Protein AF-A0A967SSD9-F1 (afdb_monomer)

pLDDT: mean 92.9, std 5.16, range [69.81, 98.25]

Solvent-accessible surface area (backbone atoms only — not comparable to full-atom values): 5854 Å² total; per-residue (Å²): 124,51,66,66,57,25,65,74,70,74,50,46,55,22,73,44,44,82,82,82,76,72,101,40,62,68,62,44,32,55,54,48,53,52,52,47,50,60,33,43,79,70,72,29,82,44,81,46,64,39,32,37,92,36,84,90,53,31,62,52,74,38,77,72,67,88,89,53,83,90,53,90,82,55,54,86,59,63,73,61,53,48,58,35,48,41,74,59,73,52,72,89,83,131

Nearest PDB structures (foldseek):
  8dba-assembly1_B  TM=3.166E-01  e=3.628E+00  Cereibacter sphaeroides
  8fwj-assembly1_A  TM=3.047E-01  e=3.884E+00  Cereibacter sphaeroides
  5yz8-assembly1_B  TM=3.148E-01  e=6.699E+00  Synechococcus elongatus PCC 7942 = FACHB-805

Radius of gyration: 13.8 Å; Cα contacts (8 Å, |Δi|>4): 115; chains: 1; bounding box: 36×20×39 Å

Secondary structure (DSSP, 8-state):
--HHHHHHHT--EEE-------S-HHHHHHHHHHHHHHHHTTT--EEE--EES-TTSEES---S-TTSPPPTT-----THHHHHHHHTT-----

Sequence (94 aa):
ENRWHNRHHADRVGFFGFFDCADDPEAAAALLERAEAWLSERGLTSARGPVSPSLNHEAGLLVDGFDEPPVIMTPWNPPYYGRLVESAGYHKAR

Structure (mmCIF, N/CA/C/O backbone):
data_AF-A0A967SSD9-F1
#
_entry.id   AF-A0A967SSD9-F1
#
loop_
_atom_site.group_PDB
_atom_site.id
_atom_site.type_symbol
_atom_site.label_atom_id
_atom_site.label_alt_id
_atom_site.label_comp_id
_atom_site.label_asym_id
_atom_site.label_entity_id
_atom_site.label_seq_id
_atom_site.pdbx_PDB_ins_code
_atom_site.Cartn_x
_atom_site.Cartn_y
_atom_site.Cartn_z
_atom_site.occupancy
_atom_site.B_iso_or_equiv
_atom_site.auth_seq_id
_atom_site.auth_comp_id
_atom_site.auth_asym_id
_atom_site.auth_atom_id
_atom_site.pdbx_PDB_model_num
ATOM 1 N N . GLU A 1 1 ? -9.703 9.426 6.535 1.00 69.81 1 GLU A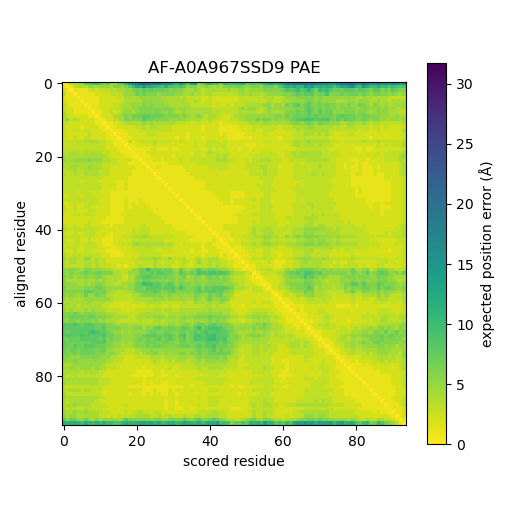 N 1
ATOM 2 C CA . GLU A 1 1 ? -11.047 8.828 6.709 1.00 69.81 1 GLU A CA 1
ATOM 3 C C . GLU A 1 1 ? -11.937 9.250 5.546 1.00 69.81 1 GLU A C 1
ATOM 5 O O . GLU A 1 1 ? -12.109 10.448 5.343 1.00 69.81 1 GLU A O 1
ATOM 10 N N . ASN A 1 2 ? -12.490 8.301 4.785 1.00 81.31 2 ASN A N 1
ATOM 11 C CA . ASN A 1 2 ? -13.458 8.601 3.727 1.00 81.31 2 ASN A CA 1
ATOM 12 C C . ASN A 1 2 ? -14.890 8.438 4.268 1.00 81.31 2 ASN A C 1
ATOM 14 O O . ASN A 1 2 ? -15.496 7.373 4.183 1.00 81.31 2 ASN A O 1
ATOM 18 N N . ARG A 1 3 ? -15.431 9.512 4.856 1.00 87.06 3 ARG A N 1
ATOM 19 C CA . ARG A 1 3 ? -16.750 9.492 5.518 1.00 87.06 3 ARG A CA 1
ATOM 20 C C . ARG A 1 3 ? -17.903 9.167 4.567 1.00 87.06 3 ARG A C 1
ATOM 22 O O . ARG A 1 3 ? -18.892 8.582 4.995 1.00 87.06 3 ARG A O 1
ATOM 29 N N . TRP A 1 4 ? -17.803 9.571 3.300 1.00 86.56 4 TRP A N 1
ATOM 30 C CA . TRP A 1 4 ? -18.840 9.299 2.303 1.00 86.56 4 TRP A CA 1
ATOM 31 C C . TRP A 1 4 ? -18.888 7.820 1.927 1.00 86.56 4 TRP A C 1
ATOM 33 O O . TRP A 1 4 ? -19.976 7.251 1.947 1.00 86.56 4 TRP A O 1
ATOM 43 N N . HIS A 1 5 ? -17.726 7.204 1.682 1.00 88.56 5 HIS A N 1
ATOM 44 C CA . HIS A 1 5 ? -17.603 5.758 1.459 1.00 88.56 5 HIS A CA 1
ATOM 45 C C . HIS A 1 5 ? -18.213 4.976 2.625 1.00 88.56 5 HIS A C 1
ATOM 47 O O . HIS A 1 5 ? -19.156 4.216 2.422 1.00 88.56 5 HIS A O 1
ATOM 53 N N . ASN A 1 6 ? -17.765 5.267 3.850 1.00 91.31 6 ASN A N 1
ATOM 54 C CA . ASN A 1 6 ? -18.213 4.561 5.054 1.00 91.31 6 ASN A CA 1
ATOM 55 C C . ASN A 1 6 ? -19.728 4.673 5.281 1.00 91.31 6 ASN A C 1
ATOM 57 O O . ASN A 1 6 ? -20.378 3.709 5.677 1.00 91.31 6 ASN A O 1
ATOM 61 N N . ARG A 1 7 ? -20.329 5.838 4.992 1.00 91.31 7 ARG A N 1
ATOM 62 C CA . ARG A 1 7 ? -21.790 6.011 5.067 1.00 91.31 7 ARG A CA 1
ATOM 63 C C . ARG A 1 7 ? -22.537 5.232 3.990 1.00 91.31 7 ARG A C 1
ATOM 65 O O . ARG A 1 7 ? -23.613 4.721 4.273 1.00 91.31 7 ARG A O 1
ATOM 72 N N . HIS A 1 8 ? -22.005 5.186 2.772 1.00 92.38 8 HIS A N 1
ATOM 73 C CA . HIS A 1 8 ? -22.658 4.520 1.648 1.00 92.38 8 HIS A CA 1
ATOM 74 C C . HIS A 1 8 ? -22.575 2.990 1.754 1.00 92.38 8 HIS A C 1
ATOM 76 O O . HIS A 1 8 ? -23.562 2.309 1.500 1.00 92.38 8 HIS A O 1
ATOM 82 N N . HIS A 1 9 ? -21.422 2.461 2.171 1.00 89.50 9 HIS A N 1
ATOM 83 C CA . HIS A 1 9 ? -21.163 1.021 2.271 1.00 89.50 9 HIS A CA 1
ATOM 84 C C . HIS A 1 9 ? -21.413 0.435 3.667 1.00 89.50 9 HIS A C 1
ATOM 86 O O . HIS A 1 9 ? -21.295 -0.776 3.841 1.00 89.50 9 HIS A O 1
ATOM 92 N N . ALA A 1 10 ? -21.768 1.272 4.650 1.00 91.50 10 ALA A N 1
ATOM 93 C CA . ALA A 1 10 ? -21.935 0.885 6.052 1.00 91.50 10 ALA A CA 1
ATOM 94 C C . ALA A 1 10 ? -20.711 0.134 6.623 1.00 91.50 10 ALA A C 1
ATOM 96 O O . ALA A 1 10 ? -20.850 -0.784 7.432 1.00 91.50 10 ALA A O 1
ATOM 97 N N . ASP A 1 11 ? -19.508 0.540 6.208 1.00 92.06 11 ASP A N 1
ATOM 98 C CA . ASP A 1 11 ? -18.229 -0.016 6.645 1.00 92.06 11 ASP A CA 1
ATOM 99 C C . ASP A 1 11 ? -17.379 1.035 7.390 1.00 92.06 11 ASP A C 1
ATOM 101 O O . ASP A 1 11 ? -17.781 2.183 7.606 1.00 92.06 11 ASP A O 1
ATOM 105 N N . ARG A 1 12 ? -16.207 0.619 7.882 1.00 93.62 12 ARG A N 1
ATOM 106 C CA . ARG A 1 12 ? -15.253 1.489 8.592 1.00 93.62 12 ARG A CA 1
ATOM 107 C C . ARG A 1 12 ? -13.870 1.369 7.962 1.00 93.62 12 ARG A C 1
ATOM 109 O O . ARG A 1 12 ? -12.888 1.075 8.643 1.00 93.62 12 ARG A O 1
ATOM 116 N N . VAL A 1 13 ? -13.807 1.575 6.648 1.00 94.19 13 VAL A N 1
ATOM 117 C CA . VAL A 1 13 ? -12.585 1.402 5.857 1.00 94.19 13 VAL A CA 1
ATOM 118 C C . VAL A 1 13 ? -11.783 2.703 5.804 1.00 94.19 13 VAL A C 1
ATOM 120 O O . VAL A 1 13 ? -12.289 3.803 5.569 1.00 94.19 13 VAL A O 1
ATOM 123 N N . GLY A 1 14 ? -10.487 2.573 6.050 1.00 94.69 14 GLY A N 1
ATOM 124 C CA . GLY A 1 14 ? -9.480 3.579 5.788 1.00 94.69 14 GLY A CA 1
ATOM 125 C C . GLY A 1 14 ? -8.804 3.359 4.449 1.00 94.69 14 GLY A C 1
ATOM 126 O O . GLY A 1 14 ? -8.650 2.222 4.017 1.00 94.69 14 GLY A O 1
ATOM 127 N N . PHE A 1 15 ? -8.371 4.445 3.815 1.00 94.25 15 PHE A N 1
ATOM 128 C CA . PHE A 1 15 ? -7.583 4.371 2.594 1.00 94.25 15 PHE A CA 1
ATOM 129 C C . PHE A 1 15 ? -6.164 4.868 2.847 1.00 94.25 15 PHE A C 1
ATOM 131 O O . PHE A 1 15 ? -5.997 5.889 3.519 1.00 94.25 15 PHE A O 1
ATOM 138 N N . PHE A 1 16 ? -5.181 4.162 2.294 1.00 94.94 16 PHE A N 1
ATOM 139 C CA . PHE A 1 16 ? -3.811 4.649 2.135 1.00 94.94 16 PHE A CA 1
ATOM 140 C C . PHE A 1 16 ? -3.527 4.871 0.646 1.00 94.94 16 PHE A C 1
ATOM 142 O O . PHE A 1 16 ? -4.225 4.333 -0.212 1.00 94.94 16 PHE A O 1
ATOM 149 N N . GLY A 1 17 ? -2.525 5.680 0.330 1.00 94.00 17 GLY A N 1
ATOM 150 C CA . GLY A 1 17 ? -2.147 6.051 -1.032 1.00 94.00 17 GLY A CA 1
ATOM 151 C C . GLY A 1 17 ? -0.766 6.690 -1.035 1.00 94.00 17 GLY A C 1
ATOM 152 O O . GLY A 1 17 ? -0.169 6.837 0.030 1.00 94.00 17 GLY A O 1
ATOM 153 N N . PHE A 1 18 ? -0.274 7.059 -2.218 1.00 93.81 18 PHE A N 1
ATOM 154 C CA . PHE A 1 18 ? 1.069 7.623 -2.418 1.00 93.81 18 PHE A CA 1
ATOM 155 C C . PHE A 1 18 ? 2.178 6.806 -1.732 1.00 93.81 18 PHE A C 1
ATOM 157 O O . PHE A 1 18 ? 3.100 7.361 -1.143 1.00 93.81 18 PHE A O 1
ATOM 164 N N . PHE A 1 19 ? 2.047 5.478 -1.763 1.00 95.50 19 PHE A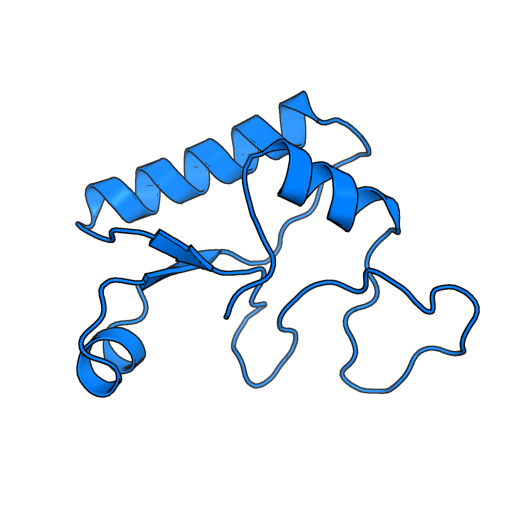 N 1
ATOM 165 C CA . PHE A 1 19 ? 3.049 4.574 -1.214 1.00 95.50 19 PHE A CA 1
ATOM 166 C C . PHE A 1 19 ? 4.278 4.568 -2.125 1.00 95.50 19 PHE A C 1
ATOM 168 O O . PHE A 1 19 ? 4.140 4.268 -3.309 1.00 95.50 19 PHE A O 1
ATOM 175 N N . ASP A 1 20 ? 5.443 4.900 -1.569 1.00 94.81 20 ASP A N 1
ATOM 176 C CA . ASP A 1 20 ? 6.731 4.825 -2.255 1.00 94.81 20 ASP A CA 1
ATOM 177 C C . ASP A 1 20 ? 7.862 4.548 -1.258 1.00 94.81 20 ASP A C 1
ATOM 179 O O . ASP A 1 20 ? 7.980 5.213 -0.224 1.00 94.81 20 ASP A O 1
ATOM 183 N N . CYS A 1 21 ? 8.678 3.545 -1.566 1.00 96.00 21 CYS A N 1
ATOM 184 C CA . CYS A 1 21 ? 9.917 3.230 -0.873 1.00 96.00 21 CYS A CA 1
ATOM 185 C C . CYS A 1 21 ? 10.836 2.414 -1.792 1.00 96.00 21 CYS A C 1
ATOM 187 O O . CYS A 1 21 ? 10.408 1.876 -2.815 1.00 96.00 21 CYS A O 1
ATOM 189 N N . ALA A 1 22 ? 12.107 2.293 -1.403 1.00 97.25 22 ALA A N 1
ATOM 190 C CA . ALA A 1 22 ? 13.018 1.333 -2.019 1.00 97.25 22 ALA A CA 1
ATOM 191 C C . ALA A 1 22 ? 12.518 -0.115 -1.825 1.00 97.25 22 ALA A C 1
ATOM 193 O O . ALA A 1 22 ? 11.578 -0.353 -1.065 1.00 97.25 22 ALA A O 1
ATOM 194 N N . ASP A 1 23 ? 13.163 -1.084 -2.485 1.00 97.75 23 ASP A N 1
ATOM 195 C CA . ASP A 1 23 ? 12.910 -2.520 -2.279 1.00 97.75 23 ASP A CA 1
ATOM 196 C C . ASP A 1 23 ? 13.420 -2.984 -0.899 1.00 97.75 23 ASP A C 1
A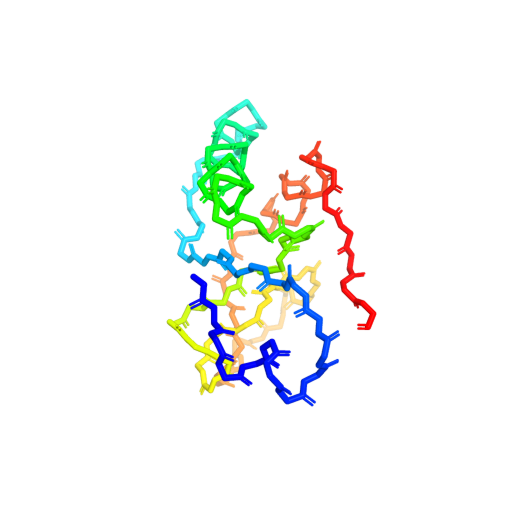TOM 198 O O . ASP A 1 23 ? 14.417 -3.692 -0.777 1.00 97.75 23 ASP A O 1
ATOM 202 N N . ASP A 1 24 ? 12.752 -2.494 0.144 1.00 98.19 24 ASP A N 1
ATOM 203 C CA . ASP A 1 24 ? 13.080 -2.636 1.555 1.00 98.19 24 ASP A CA 1
ATOM 204 C C . ASP A 1 24 ? 11.795 -2.990 2.332 1.00 98.19 24 ASP A C 1
ATOM 206 O O . ASP A 1 24 ? 10.935 -2.127 2.556 1.00 98.19 24 ASP A O 1
ATOM 210 N N . PRO A 1 25 ? 11.636 -4.265 2.735 1.00 97.69 25 PRO A N 1
ATOM 211 C CA . PRO A 1 25 ? 10.482 -4.722 3.506 1.00 97.69 25 PRO A CA 1
ATOM 212 C C . PRO A 1 25 ? 10.315 -4.023 4.858 1.00 97.69 25 PRO A C 1
ATOM 214 O O . PRO A 1 25 ? 9.182 -3.827 5.294 1.00 97.69 25 PRO A O 1
ATOM 217 N N . GLU A 1 26 ? 11.406 -3.627 5.518 1.00 98.00 26 GLU A N 1
ATOM 218 C CA . GLU A 1 26 ? 11.343 -2.963 6.824 1.00 98.00 26 GLU A CA 1
ATOM 219 C C . GLU A 1 26 ? 10.809 -1.537 6.669 1.00 98.00 26 GLU A C 1
ATOM 221 O O . GLU A 1 26 ? 9.926 -1.112 7.419 1.00 98.00 26 GLU A O 1
ATOM 226 N N . ALA A 1 27 ? 11.277 -0.817 5.644 1.00 98.00 27 ALA A N 1
ATOM 227 C CA . ALA A 1 27 ? 10.764 0.510 5.316 1.00 98.00 27 ALA A CA 1
ATOM 228 C C . ALA A 1 27 ? 9.283 0.464 4.907 1.00 98.00 27 ALA A C 1
ATOM 230 O O . ALA A 1 27 ? 8.482 1.275 5.380 1.00 98.00 27 ALA A O 1
ATOM 231 N N . ALA A 1 28 ? 8.904 -0.502 4.064 1.00 98.06 28 ALA A N 1
ATOM 232 C CA . ALA A 1 28 ? 7.520 -0.697 3.642 1.00 98.06 28 ALA A CA 1
ATOM 233 C C . ALA A 1 28 ? 6.590 -0.980 4.830 1.00 98.06 28 ALA A C 1
ATOM 235 O O . ALA A 1 28 ? 5.550 -0.329 4.964 1.00 98.06 28 ALA A O 1
ATOM 236 N N . ALA A 1 29 ? 6.989 -1.903 5.713 1.00 98.12 29 ALA A N 1
ATOM 237 C CA . ALA A 1 29 ? 6.244 -2.235 6.921 1.00 98.12 29 ALA A CA 1
ATOM 238 C C . ALA A 1 29 ? 6.081 -1.008 7.827 1.00 98.12 29 ALA A C 1
ATOM 240 O O . ALA A 1 29 ? 4.959 -0.671 8.193 1.00 98.12 29 ALA A O 1
ATOM 241 N N . ALA A 1 30 ? 7.159 -0.264 8.098 1.00 98.25 30 ALA A N 1
ATOM 242 C CA . ALA A 1 30 ? 7.102 0.922 8.952 1.00 98.25 30 ALA A CA 1
ATOM 243 C C . ALA A 1 30 ? 6.154 2.012 8.409 1.00 98.25 30 ALA A C 1
ATOM 245 O O . ALA A 1 30 ? 5.428 2.655 9.176 1.00 98.25 30 ALA A O 1
ATOM 246 N N . LEU A 1 31 ? 6.130 2.226 7.087 1.00 98.00 31 LEU A N 1
ATOM 247 C CA . LEU A 1 31 ? 5.215 3.178 6.449 1.00 98.00 31 LEU A CA 1
ATOM 248 C C . LEU A 1 31 ? 3.749 2.740 6.582 1.00 98.00 31 LEU A C 1
ATOM 250 O O . LEU A 1 31 ? 2.890 3.556 6.934 1.00 98.00 31 LEU A O 1
ATOM 254 N N . LEU A 1 32 ? 3.465 1.463 6.317 1.00 97.94 32 LEU A N 1
ATOM 255 C CA . LEU A 1 32 ? 2.112 0.905 6.366 1.00 97.94 32 LEU A CA 1
ATOM 256 C C . LEU A 1 32 ? 1.587 0.816 7.804 1.00 97.94 32 LEU A C 1
ATOM 258 O O . LEU A 1 32 ? 0.484 1.293 8.065 1.00 97.94 32 LEU A O 1
ATOM 262 N N . GLU A 1 33 ? 2.398 0.356 8.757 1.00 97.88 33 GLU A N 1
ATOM 263 C CA . GLU A 1 33 ? 2.070 0.357 10.188 1.00 97.88 33 GLU A CA 1
ATOM 264 C C . GLU A 1 33 ? 1.726 1.766 10.679 1.00 97.88 33 GLU A C 1
ATOM 266 O O . GLU A 1 33 ? 0.767 1.970 11.431 1.00 97.88 33 GLU A O 1
ATOM 271 N N . ARG A 1 34 ? 2.473 2.784 10.228 1.00 97.75 34 ARG A N 1
ATOM 272 C CA . ARG A 1 34 ? 2.184 4.165 10.617 1.00 97.75 34 ARG A CA 1
ATOM 273 C C . ARG A 1 34 ? 0.856 4.654 10.042 1.00 97.75 34 ARG A C 1
ATOM 275 O O . ARG A 1 34 ? 0.119 5.360 10.740 1.00 97.75 34 ARG A O 1
ATOM 282 N N . ALA A 1 35 ? 0.543 4.284 8.801 1.00 96.69 35 ALA A N 1
ATOM 283 C CA . ALA A 1 35 ? -0.742 4.585 8.180 1.00 96.69 35 ALA A CA 1
ATOM 284 C C . ALA A 1 35 ? -1.895 3.876 8.912 1.00 96.69 35 ALA A C 1
ATOM 286 O O . ALA A 1 35 ? -2.902 4.507 9.237 1.00 96.69 35 ALA A O 1
ATOM 287 N N . GLU A 1 36 ? -1.736 2.598 9.242 1.00 97.00 36 GLU A N 1
ATOM 288 C CA . GLU A 1 36 ? -2.708 1.799 9.991 1.00 97.00 36 GLU A CA 1
ATOM 289 C C . GLU A 1 36 ? -2.970 2.359 11.383 1.00 97.00 36 GLU A C 1
ATOM 291 O O . GLU A 1 36 ? -4.130 2.531 11.760 1.00 97.00 36 GLU A O 1
ATOM 296 N N . ALA A 1 37 ? -1.919 2.722 12.122 1.00 97.75 37 ALA A N 1
ATOM 297 C CA . ALA A 1 37 ? -2.047 3.360 13.427 1.00 97.75 37 ALA A CA 1
ATOM 298 C C . ALA A 1 37 ? -2.885 4.645 13.334 1.00 97.75 37 ALA A C 1
ATOM 300 O O . ALA A 1 37 ? -3.831 4.834 14.100 1.00 97.75 37 ALA A O 1
ATOM 301 N N . TRP A 1 38 ? -2.619 5.491 12.332 1.00 96.81 38 TRP A N 1
ATOM 302 C CA . TRP A 1 38 ? -3.377 6.725 12.110 1.00 96.81 38 TRP A CA 1
ATOM 303 C C . TRP A 1 38 ? -4.862 6.478 11.790 1.00 96.81 38 TRP A C 1
ATOM 305 O O . TRP A 1 38 ? -5.730 7.264 12.197 1.00 96.81 38 TRP A O 1
ATOM 315 N N . LEU A 1 39 ? -5.165 5.402 11.053 1.00 96.31 39 LEU A N 1
ATOM 316 C CA . LEU A 1 39 ? -6.532 4.973 10.738 1.00 96.31 39 LEU A CA 1
ATOM 317 C C . LEU A 1 39 ? -7.236 4.388 11.974 1.00 96.31 39 LEU A C 1
ATOM 319 O O . LEU A 1 39 ? -8.396 4.723 12.231 1.00 96.31 39 LEU A O 1
ATOM 323 N N . SER A 1 40 ? -6.529 3.574 12.757 1.00 96.31 40 SER A N 1
ATOM 324 C CA . SER A 1 40 ? -7.015 2.947 13.990 1.00 96.31 40 SER A CA 1
ATOM 325 C C . SER A 1 40 ? -7.375 3.983 15.058 1.00 96.31 40 SER A C 1
ATOM 327 O O . SER A 1 40 ? -8.473 3.939 15.613 1.00 96.31 40 SER A O 1
ATOM 329 N N . GLU A 1 41 ? -6.540 5.013 15.251 1.00 97.12 41 GLU A N 1
ATOM 330 C CA . GLU A 1 41 ? -6.816 6.162 16.136 1.00 97.12 41 GLU A CA 1
ATOM 331 C C . GLU A 1 41 ? -8.129 6.895 15.787 1.00 97.12 41 GLU A C 1
ATOM 333 O O . GLU A 1 41 ? -8.718 7.580 16.623 1.00 97.12 41 GLU A O 1
ATOM 338 N N . ARG A 1 42 ? -8.616 6.746 14.550 1.00 95.56 42 ARG A N 1
ATOM 339 C CA . ARG A 1 42 ? -9.875 7.330 14.050 1.00 95.56 42 ARG A CA 1
ATOM 340 C C . ARG A 1 42 ? -11.042 6.342 14.064 1.00 95.56 42 ARG A C 1
ATOM 342 O O . ARG A 1 42 ? -12.122 6.653 13.561 1.00 95.56 42 ARG A O 1
ATOM 349 N N . GLY A 1 43 ? -10.845 5.161 14.641 1.00 95.12 43 GLY A N 1
ATOM 350 C CA . GLY A 1 43 ? -11.852 4.114 14.748 1.00 95.12 43 GLY A CA 1
ATOM 351 C C . GLY A 1 43 ? -12.185 3.455 13.411 1.00 95.12 43 GLY A C 1
ATOM 352 O O . GLY A 1 43 ? -13.338 3.080 13.196 1.00 95.12 43 GLY A O 1
ATOM 353 N N . LEU A 1 44 ? -11.225 3.363 12.492 1.00 96.19 44 LEU A N 1
ATOM 354 C CA . LEU A 1 44 ? -11.348 2.564 11.273 1.00 96.19 44 LEU A CA 1
ATOM 355 C C . LEU A 1 44 ? -10.814 1.156 11.542 1.00 96.19 44 LEU A C 1
ATOM 357 O O . LEU A 1 44 ? -9.890 0.984 12.328 1.00 96.19 44 LEU A O 1
ATOM 361 N N . THR A 1 45 ? -11.424 0.147 10.923 1.00 94.94 45 THR A N 1
ATOM 362 C CA . THR A 1 45 ? -11.192 -1.271 11.254 1.00 94.94 45 THR A CA 1
ATOM 363 C C . THR A 1 45 ? -10.406 -2.025 10.187 1.00 94.94 45 THR A C 1
ATOM 365 O O . THR A 1 45 ? -10.093 -3.195 10.369 1.00 94.94 45 THR A O 1
ATOM 368 N N . SER A 1 46 ? -10.128 -1.388 9.053 1.00 93.94 46 SER A N 1
ATOM 369 C CA . SER A 1 46 ? -9.394 -1.987 7.936 1.00 93.94 46 SER A CA 1
ATOM 370 C C . SER A 1 46 ? -8.772 -0.904 7.064 1.00 93.94 46 SER A C 1
ATOM 372 O O . SER A 1 46 ? -9.387 0.151 6.886 1.00 93.94 46 SER A O 1
ATOM 374 N N . ALA A 1 47 ? -7.619 -1.186 6.464 1.00 95.06 47 ALA A N 1
ATOM 375 C CA . ALA A 1 47 ? -6.972 -0.334 5.472 1.00 95.06 47 ALA A CA 1
ATOM 376 C C . ALA A 1 47 ? -7.138 -0.916 4.056 1.00 95.06 47 ALA A C 1
ATOM 378 O O . ALA A 1 47 ? -7.116 -2.131 3.864 1.00 95.06 47 ALA A O 1
ATOM 379 N N . ARG A 1 48 ? -7.318 -0.051 3.054 1.00 94.75 48 ARG A N 1
ATOM 380 C CA . ARG A 1 48 ? -7.398 -0.411 1.632 1.00 94.75 48 ARG A CA 1
ATOM 381 C C . ARG A 1 48 ? -6.580 0.569 0.803 1.00 94.75 48 ARG A C 1
ATOM 383 O O . ARG A 1 48 ? -6.640 1.772 1.026 1.00 94.75 48 ARG A O 1
ATOM 390 N N . GLY A 1 49 ? -5.853 0.079 -0.185 1.00 93.88 49 GLY A N 1
ATOM 391 C CA . GLY A 1 49 ? -5.045 0.942 -1.029 1.00 93.88 49 GLY A CA 1
ATOM 392 C C . GLY A 1 49 ? -4.044 0.166 -1.873 1.00 93.88 49 GLY A C 1
ATOM 393 O O . GLY A 1 49 ? -4.104 -1.065 -1.895 1.00 93.88 49 GLY A O 1
ATOM 394 N N . PRO A 1 50 ? -3.147 0.887 -2.558 1.00 94.50 50 PRO A N 1
ATOM 395 C CA . PRO A 1 50 ? -3.053 2.350 -2.570 1.00 94.50 50 PRO A CA 1
ATOM 396 C C . PRO A 1 50 ? -4.178 3.008 -3.390 1.00 94.50 50 PRO A C 1
ATOM 398 O O . PRO A 1 50 ? -4.668 2.441 -4.360 1.00 94.50 50 PRO A O 1
ATOM 401 N N . VAL A 1 51 ? -4.617 4.201 -2.988 1.00 93.00 51 VAL A N 1
ATOM 402 C CA . VAL A 1 51 ? -5.562 5.054 -3.729 1.00 93.00 51 VAL A CA 1
ATOM 403 C C . VAL A 1 51 ? -5.005 6.478 -3.773 1.00 93.00 51 VAL A C 1
ATOM 405 O O . VAL A 1 51 ? -4.915 7.135 -2.736 1.00 93.00 51 VAL A O 1
ATOM 408 N N . SER A 1 52 ? -4.649 6.961 -4.965 1.00 89.94 52 SER A N 1
ATOM 409 C CA . SER A 1 52 ? -3.856 8.179 -5.175 1.00 89.94 52 SER A CA 1
ATOM 410 C C . SER A 1 52 ? -4.436 9.063 -6.295 1.00 89.94 52 SER A C 1
ATOM 412 O O . SER A 1 52 ? -4.433 8.662 -7.456 1.00 89.94 52 SER A O 1
ATOM 414 N N . PRO A 1 53 ? -4.911 10.295 -6.011 1.00 83.88 53 PRO A N 1
ATOM 415 C CA . PRO A 1 53 ? -5.459 10.778 -4.738 1.00 83.88 53 PRO A CA 1
ATOM 416 C C . PRO A 1 53 ? -6.874 10.245 -4.441 1.00 83.88 53 PRO A C 1
ATOM 418 O O . PRO A 1 53 ? -7.401 10.460 -3.350 1.00 83.88 53 PRO A O 1
ATOM 421 N N . SER A 1 54 ? -7.540 9.621 -5.416 1.00 85.25 54 SER A N 1
ATOM 422 C CA . SER A 1 54 ? -8.916 9.136 -5.289 1.00 85.25 54 SER A CA 1
ATOM 423 C C . SER A 1 54 ? -9.179 7.953 -6.218 1.00 85.25 54 SER A C 1
ATOM 425 O O . SER A 1 54 ? -8.424 7.721 -7.155 1.00 85.25 54 SER A O 1
ATOM 427 N N . LEU A 1 55 ? -10.296 7.248 -6.002 1.00 84.00 55 LEU A N 1
ATOM 428 C CA . LEU A 1 55 ? -10.731 6.122 -6.846 1.00 84.00 55 LEU A CA 1
ATOM 429 C C . LEU A 1 55 ? -10.966 6.497 -8.322 1.00 84.00 55 LEU A C 1
ATOM 431 O O . LEU A 1 55 ? -11.079 5.608 -9.154 1.00 84.00 55 LEU A O 1
ATOM 435 N N . ASN A 1 56 ? -11.043 7.793 -8.643 1.00 85.19 56 ASN A N 1
ATOM 436 C CA . ASN A 1 56 ? -11.202 8.285 -10.014 1.00 85.19 56 ASN A CA 1
ATOM 437 C C . ASN A 1 56 ? -9.861 8.513 -10.737 1.00 85.19 56 ASN A C 1
ATOM 439 O O . ASN A 1 56 ? -9.872 8.907 -11.899 1.00 85.19 56 ASN A O 1
ATOM 443 N N . HIS A 1 57 ? -8.733 8.345 -10.042 1.00 83.94 57 HIS A N 1
ATOM 444 C CA . HIS A 1 57 ? -7.386 8.486 -10.594 1.00 83.94 57 HIS A CA 1
ATOM 445 C C . HIS A 1 57 ? -6.692 7.122 -10.559 1.00 83.94 57 HIS A C 1
ATOM 447 O O . HIS A 1 57 ? -7.122 6.209 -11.255 1.00 83.94 57 HIS A O 1
ATOM 453 N N . GLU A 1 58 ? -5.658 6.962 -9.734 1.00 85.25 58 GLU A N 1
ATOM 454 C CA . GLU A 1 58 ? -4.919 5.714 -9.603 1.00 85.25 58 GLU A CA 1
ATOM 455 C C . GLU A 1 58 ? -5.384 4.963 -8.356 1.00 85.25 58 GLU A C 1
ATOM 457 O O . GLU A 1 58 ? -5.368 5.486 -7.237 1.00 85.25 58 GLU A O 1
ATOM 462 N N . ALA A 1 59 ? 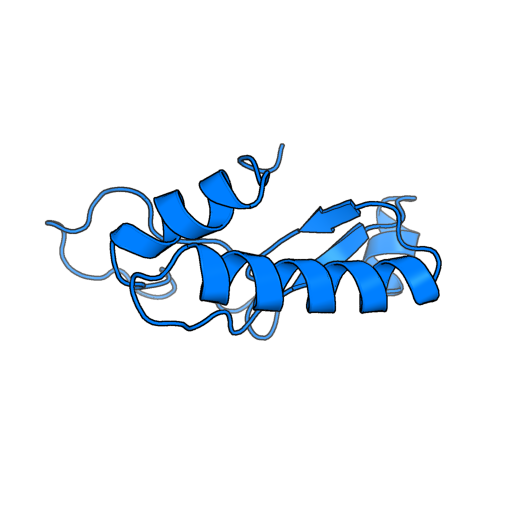-5.810 3.718 -8.548 1.00 90.56 59 ALA A N 1
ATOM 463 C CA . ALA A 1 59 ? -6.182 2.822 -7.467 1.00 90.56 59 ALA A CA 1
ATOM 464 C C . ALA 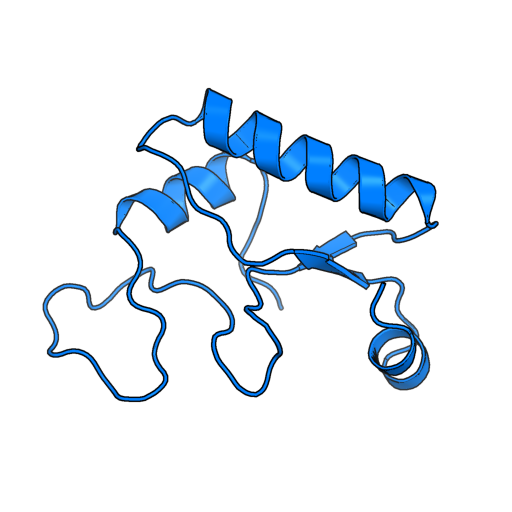A 1 59 ? -5.594 1.431 -7.714 1.00 90.56 59 ALA A C 1
ATOM 466 O O . ALA A 1 59 ? -5.721 0.874 -8.802 1.00 90.56 59 ALA A O 1
ATOM 467 N N . GLY A 1 60 ? -4.996 0.865 -6.671 1.00 92.56 60 GLY A N 1
ATOM 468 C CA . GLY A 1 60 ? -4.306 -0.416 -6.722 1.00 92.56 60 GLY A CA 1
ATOM 469 C C . GLY A 1 60 ? -2.856 -0.305 -7.187 1.00 92.56 60 GLY A C 1
ATOM 470 O O . GLY A 1 60 ? -2.284 0.778 -7.280 1.00 92.56 60 GLY A O 1
ATOM 471 N N . LEU A 1 61 ? -2.268 -1.469 -7.438 1.00 93.88 61 LEU A N 1
ATOM 472 C CA . LEU A 1 61 ? -0.906 -1.640 -7.925 1.00 93.88 61 LEU A CA 1
ATOM 473 C C . LEU A 1 61 ? -0.941 -2.493 -9.187 1.00 93.88 61 LEU A C 1
ATOM 475 O O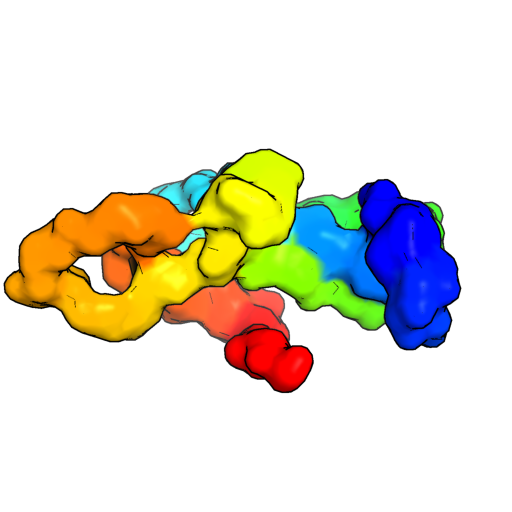 . LEU A 1 61 ? -1.742 -3.428 -9.283 1.00 93.88 61 LEU A O 1
ATOM 479 N N . LEU A 1 62 ? -0.028 -2.212 -10.110 1.00 94.25 62 LEU A N 1
ATOM 480 C CA . LEU A 1 62 ? 0.363 -3.173 -11.125 1.00 94.25 62 LEU A CA 1
ATOM 481 C C . LEU A 1 62 ? 1.112 -4.308 -10.427 1.00 94.25 62 LEU A C 1
ATOM 483 O O . LEU A 1 62 ? 2.092 -4.072 -9.715 1.00 94.25 62 LEU A O 1
ATOM 487 N N . VAL A 1 63 ? 0.606 -5.527 -10.594 1.00 93.00 63 VAL A N 1
ATOM 488 C CA . VAL A 1 63 ? 1.181 -6.760 -10.027 1.00 93.00 63 VAL A CA 1
ATOM 489 C C . VAL A 1 63 ? 1.577 -7.768 -11.107 1.00 93.00 63 VAL A C 1
ATOM 491 O O . VAL A 1 63 ? 2.258 -8.741 -10.803 1.00 93.00 63 VAL A O 1
ATOM 494 N N . ASP A 1 64 ? 1.160 -7.532 -12.351 1.00 92.06 64 ASP A N 1
ATOM 495 C CA . ASP A 1 64 ? 1.426 -8.357 -13.531 1.00 92.06 64 ASP A CA 1
ATOM 496 C C . ASP A 1 64 ? 1.350 -7.480 -14.797 1.00 92.06 64 ASP A C 1
ATOM 498 O O . ASP A 1 64 ? 0.778 -6.392 -14.736 1.00 92.06 64 ASP A O 1
ATOM 502 N N . GLY A 1 65 ? 1.910 -7.932 -15.923 1.00 92.31 65 GLY A N 1
ATOM 503 C CA . GLY A 1 65 ? 1.895 -7.206 -17.203 1.00 92.31 65 GLY A CA 1
ATOM 504 C C . GLY A 1 65 ? 2.955 -6.105 -17.330 1.00 92.31 65 GLY A C 1
ATOM 505 O O . GLY A 1 65 ? 2.766 -5.136 -18.063 1.00 92.31 65 GLY A O 1
ATOM 506 N N . PHE A 1 66 ? 4.078 -6.225 -16.614 1.00 92.81 66 PHE A N 1
ATOM 507 C CA . PHE A 1 66 ? 5.198 -5.267 -16.681 1.00 92.81 66 PHE A CA 1
ATOM 508 C C . PHE A 1 66 ? 5.939 -5.267 -18.028 1.00 92.81 66 PHE A C 1
ATOM 510 O O . PHE A 1 66 ? 6.754 -4.382 -18.287 1.00 92.81 66 PHE A O 1
ATOM 517 N N . ASP A 1 67 ? 5.696 -6.277 -18.858 1.00 94.62 67 ASP A N 1
ATOM 518 C CA . ASP A 1 67 ? 6.210 -6.44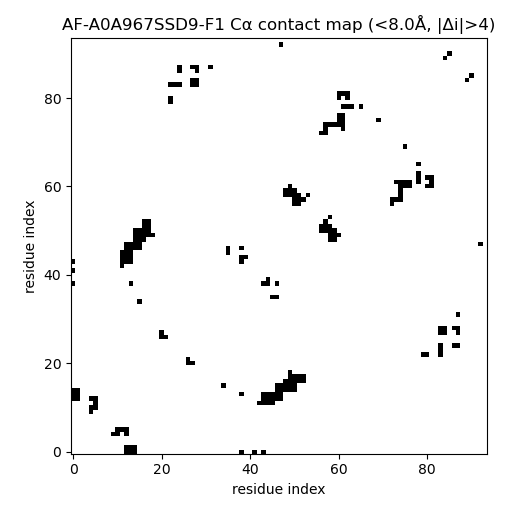6 -20.213 1.00 94.62 67 ASP A CA 1
ATOM 519 C C . ASP A 1 67 ? 5.277 -5.874 -21.293 1.00 94.62 67 ASP A C 1
ATOM 521 O O . ASP A 1 67 ? 5.670 -5.787 -22.460 1.00 94.62 67 ASP A O 1
ATOM 525 N N . GLU A 1 68 ? 4.074 -5.428 -20.920 1.00 93.12 68 GLU A N 1
ATOM 526 C CA . GLU A 1 68 ? 3.153 -4.754 -21.831 1.00 93.12 68 GLU A CA 1
ATOM 527 C C . GLU A 1 68 ? 3.405 -3.235 -21.905 1.00 93.12 68 GLU A C 1
ATOM 529 O O . GLU A 1 68 ? 3.928 -2.623 -20.970 1.00 93.12 68 GLU A O 1
ATOM 534 N N . PRO A 1 69 ? 3.036 -2.570 -23.016 1.00 92.44 69 PRO A N 1
ATOM 535 C CA . PRO A 1 69 ? 3.055 -1.115 -23.082 1.00 92.44 69 PRO A CA 1
ATOM 536 C 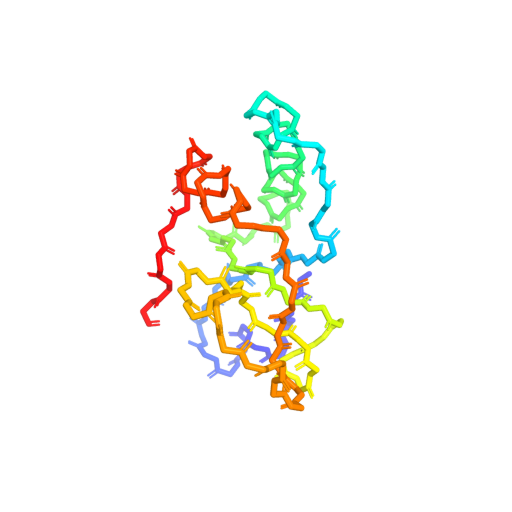C . PRO A 1 69 ? 2.143 -0.486 -22.010 1.00 92.44 69 PRO A C 1
ATOM 538 O O . PRO A 1 69 ? 1.021 -0.960 -21.823 1.00 92.44 69 PRO A O 1
ATOM 541 N N . PRO A 1 70 ? 2.552 0.624 -21.364 1.00 89.62 70 PRO A N 1
ATOM 542 C CA . PRO A 1 70 ? 1.712 1.309 -20.388 1.00 89.62 70 PRO A CA 1
ATOM 543 C C . PRO A 1 70 ? 0.355 1.718 -20.970 1.00 89.62 70 PRO A C 1
ATOM 545 O O . PRO A 1 70 ? 0.274 2.356 -22.024 1.00 89.62 70 PRO A O 1
ATOM 548 N N . VAL A 1 71 ? -0.715 1.390 -20.247 1.00 89.69 71 VAL A N 1
ATOM 549 C CA . VAL A 1 71 ? -2.091 1.742 -20.614 1.00 89.69 71 VAL A CA 1
ATOM 550 C C . VAL A 1 71 ? -2.538 2.968 -19.821 1.00 89.69 71 VAL A C 1
ATOM 552 O O . VAL A 1 71 ? -2.274 3.094 -18.625 1.00 89.69 71 VAL A O 1
ATOM 555 N N . ILE A 1 72 ? -3.240 3.885 -20.491 1.00 87.44 72 ILE A N 1
ATOM 556 C CA . ILE A 1 72 ? -3.787 5.100 -19.875 1.00 87.44 72 ILE A CA 1
ATOM 557 C C . ILE A 1 72 ? -4.618 4.732 -18.635 1.00 87.44 72 ILE A C 1
ATOM 559 O O . ILE A 1 72 ? -5.429 3.811 -18.682 1.00 87.44 72 ILE A O 1
ATOM 563 N N . MET A 1 73 ? -4.420 5.480 -17.544 1.00 83.25 73 MET A N 1
ATOM 564 C CA . MET A 1 73 ? -5.076 5.282 -16.240 1.00 83.25 73 MET A CA 1
ATOM 565 C C . MET A 1 73 ? -4.723 3.972 -15.509 1.00 83.25 73 MET A C 1
ATOM 567 O O . MET A 1 73 ? -5.384 3.627 -14.532 1.00 83.25 73 MET A O 1
ATOM 571 N N . THR A 1 74 ? -3.671 3.265 -15.928 1.00 87.88 74 THR A N 1
ATOM 572 C CA . THR A 1 74 ? -3.122 2.132 -15.168 1.00 87.88 74 THR A CA 1
ATOM 573 C C . THR A 1 74 ? -1.955 2.609 -14.300 1.00 87.88 74 THR A C 1
ATOM 575 O O . THR A 1 74 ? -1.054 3.261 -14.834 1.00 87.88 74 THR A O 1
ATOM 578 N N . PRO A 1 75 ? -1.932 2.301 -12.988 1.00 88.69 75 PRO A N 1
ATOM 579 C CA . PRO A 1 75 ? -0.765 2.562 -12.150 1.00 88.69 75 PRO A CA 1
ATOM 580 C C . PRO A 1 75 ? 0.481 1.881 -12.728 1.00 88.69 75 PRO A C 1
ATOM 582 O O . PRO A 1 75 ? 0.403 0.739 -13.172 1.00 88.69 75 PRO A O 1
ATOM 585 N N . TRP A 1 76 ? 1.632 2.555 -12.706 1.00 92.00 76 TRP A N 1
ATOM 586 C CA . TRP A 1 76 ? 2.899 1.992 -13.190 1.00 92.00 76 TRP A CA 1
ATOM 587 C C . TRP A 1 76 ? 3.976 2.055 -12.103 1.00 92.00 76 TRP A C 1
ATOM 589 O O . TRP A 1 76 ? 4.875 2.896 -12.123 1.00 92.00 76 TRP A O 1
ATOM 599 N N . ASN A 1 77 ? 3.844 1.179 -11.107 1.00 93.88 77 ASN A N 1
ATOM 600 C CA . ASN A 1 77 ? 4.784 1.045 -9.992 1.00 93.88 77 ASN A CA 1
ATOM 601 C C . ASN A 1 77 ? 5.912 0.040 -10.295 1.00 93.88 77 ASN A C 1
ATOM 603 O O . ASN A 1 77 ? 5.751 -0.834 -11.146 1.00 93.88 77 ASN A O 1
ATOM 607 N N . PRO A 1 78 ? 7.038 0.091 -9.560 1.00 94.81 78 PRO A N 1
ATOM 608 C CA . PRO A 1 78 ? 8.047 -0.961 -9.614 1.00 94.81 78 PRO A CA 1
ATOM 609 C C . PRO A 1 78 ? 7.467 -2.353 -9.280 1.00 94.81 78 PRO A C 1
ATOM 611 O O . PRO A 1 78 ? 6.620 -2.447 -8.382 1.00 94.81 78 PRO A O 1
ATOM 614 N N . PRO A 1 79 ? 7.946 -3.447 -9.914 1.00 95.00 79 PRO A N 1
ATOM 615 C CA . PRO A 1 79 ? 7.400 -4.793 -9.699 1.00 95.00 79 PRO A CA 1
ATOM 616 C C . PRO A 1 79 ? 7.464 -5.296 -8.256 1.00 95.00 79 PRO A C 1
ATOM 618 O O . PRO A 1 79 ? 6.624 -6.080 -7.822 1.00 95.00 79 PRO A O 1
ATOM 621 N N . TYR A 1 80 ? 8.447 -4.828 -7.484 1.00 96.06 80 TYR A N 1
ATOM 622 C CA . TYR A 1 80 ? 8.638 -5.264 -6.104 1.00 96.06 80 TYR A CA 1
ATOM 623 C C . TYR A 1 80 ? 7.568 -4.733 -5.136 1.00 96.06 80 TYR A C 1
ATOM 625 O O . TYR A 1 80 ? 7.403 -5.303 -4.060 1.00 96.06 80 TYR A O 1
ATOM 633 N N . TYR A 1 81 ? 6.800 -3.698 -5.504 1.00 96.69 81 TYR A N 1
ATOM 634 C CA . TYR A 1 81 ? 5.779 -3.113 -4.624 1.00 96.69 81 TYR A CA 1
ATOM 635 C C . TYR A 1 81 ? 4.717 -4.122 -4.189 1.00 96.69 81 TYR A C 1
ATOM 637 O O . TYR A 1 81 ? 4.313 -4.103 -3.029 1.00 96.69 81 TYR A O 1
ATOM 645 N N . GLY A 1 82 ? 4.286 -5.008 -5.097 1.00 95.06 82 GLY A N 1
ATOM 646 C CA . GLY A 1 82 ? 3.306 -6.045 -4.769 1.00 95.06 82 GLY A CA 1
ATOM 647 C C . GLY A 1 82 ? 3.787 -6.901 -3.597 1.00 95.06 82 GLY A C 1
ATOM 648 O O . GLY A 1 82 ? 3.111 -6.985 -2.575 1.00 95.06 82 GLY A O 1
ATOM 649 N N . ARG A 1 83 ? 5.023 -7.412 -3.692 1.00 96.31 83 ARG A N 1
ATOM 650 C CA . ARG A 1 83 ? 5.663 -8.199 -2.628 1.00 96.31 83 ARG A CA 1
ATOM 651 C C . ARG A 1 83 ? 5.815 -7.410 -1.327 1.00 96.31 83 ARG A C 1
ATOM 653 O O . ARG A 1 83 ? 5.601 -7.981 -0.263 1.00 96.31 83 ARG A O 1
ATOM 660 N N . LEU A 1 84 ? 6.195 -6.132 -1.388 1.00 97.75 84 LEU A N 1
ATOM 661 C CA . LEU A 1 84 ? 6.359 -5.305 -0.187 1.00 97.75 84 LEU A CA 1
ATOM 662 C C . LEU A 1 84 ? 5.036 -5.143 0.569 1.00 97.75 84 LEU A C 1
ATOM 664 O O . LEU A 1 84 ? 4.978 -5.396 1.771 1.00 97.75 84 LEU A O 1
ATOM 668 N N . VAL A 1 85 ? 3.962 -4.792 -0.140 1.00 96.25 85 VAL A N 1
ATOM 669 C CA . VAL A 1 85 ? 2.634 -4.604 0.459 1.00 96.25 85 VAL A CA 1
ATOM 670 C C . VAL A 1 85 ? 2.088 -5.930 0.995 1.00 96.25 85 VAL A C 1
ATOM 672 O O . VAL A 1 85 ? 1.602 -5.985 2.124 1.00 96.25 85 VAL A O 1
ATOM 675 N N . GLU A 1 86 ? 2.242 -7.024 0.248 1.00 96.25 86 GLU A N 1
ATOM 676 C CA . GLU A 1 86 ? 1.866 -8.366 0.714 1.00 96.25 86 GLU A CA 1
ATOM 677 C C . GLU A 1 86 ? 2.664 -8.808 1.951 1.00 96.25 86 GLU A C 1
ATOM 679 O O . GLU A 1 86 ? 2.092 -9.392 2.872 1.00 96.25 86 GLU A O 1
ATOM 684 N N . SER A 1 87 ? 3.963 -8.490 2.023 1.00 96.31 87 SER A N 1
ATOM 685 C CA . SER A 1 87 ? 4.809 -8.822 3.180 1.00 96.31 87 SER A CA 1
ATOM 686 C C . SER A 1 87 ? 4.403 -8.086 4.459 1.00 96.31 87 SER A C 1
ATOM 688 O O . SER A 1 87 ? 4.622 -8.602 5.553 1.00 96.31 87 SER A O 1
ATOM 690 N N . ALA A 1 88 ? 3.741 -6.934 4.323 1.00 95.94 88 ALA A N 1
ATOM 691 C CA . ALA A 1 88 ? 3.148 -6.185 5.426 1.00 95.94 88 ALA A CA 1
ATOM 692 C C . ALA A 1 88 ? 1.753 -6.709 5.835 1.00 95.94 88 ALA A C 1
ATOM 694 O O . ALA A 1 88 ? 1.067 -6.086 6.639 1.00 95.94 88 ALA A O 1
ATOM 695 N N . GLY A 1 89 ? 1.308 -7.849 5.291 1.00 95.69 89 GLY A N 1
ATOM 696 C CA . GLY A 1 8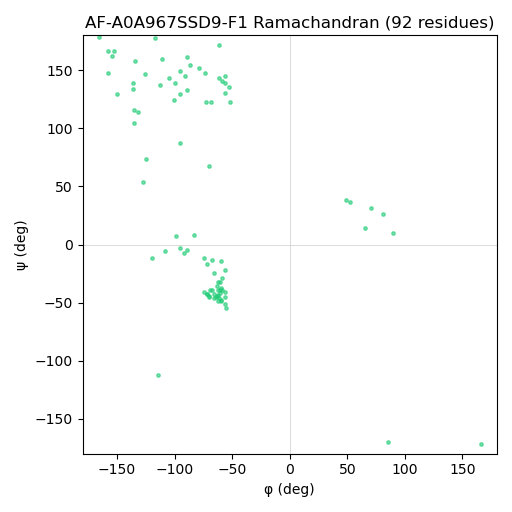9 ? 0.045 -8.495 5.667 1.00 95.69 89 GLY A CA 1
ATOM 697 C C . GLY A 1 89 ? -1.173 -8.041 4.861 1.00 95.69 89 GLY A C 1
ATOM 698 O O . GLY A 1 89 ? -2.303 -8.401 5.198 1.00 95.69 89 GLY A O 1
ATOM 699 N N . TYR A 1 90 ? -0.975 -7.275 3.785 1.00 96.06 90 TYR A N 1
ATOM 700 C CA . TYR A 1 90 ? -2.061 -6.912 2.882 1.00 96.06 90 TYR A CA 1
ATOM 701 C C . TYR A 1 90 ? -2.391 -8.055 1.927 1.00 96.06 90 TYR A C 1
ATOM 703 O O . TYR A 1 90 ? -1.551 -8.860 1.527 1.00 96.06 90 TYR A O 1
ATOM 711 N N . HIS A 1 91 ? -3.648 -8.079 1.504 1.00 95.12 91 HIS A N 1
ATOM 712 C CA . HIS A 1 91 ? -4.151 -9.029 0.526 1.00 95.12 91 HIS A CA 1
ATOM 713 C C . HIS A 1 91 ? -4.999 -8.305 -0.512 1.00 95.12 91 HIS A C 1
ATOM 715 O O . HIS A 1 91 ? -5.548 -7.230 -0.246 1.00 95.12 91 HIS A O 1
ATOM 721 N N . LYS A 1 92 ? -5.154 -8.922 -1.689 1.00 92.62 92 LYS A N 1
ATOM 722 C CA . LYS A 1 92 ? -6.051 -8.419 -2.732 1.00 92.62 92 LYS A CA 1
ATOM 723 C C . LYS A 1 92 ? -7.445 -8.172 -2.145 1.00 92.62 92 LYS A C 1
ATOM 725 O O . LYS A 1 92 ? -8.067 -9.081 -1.591 1.00 92.62 92 LYS A O 1
ATOM 730 N N . ALA A 1 93 ? -7.917 -6.931 -2.264 1.00 88.00 93 ALA A N 1
ATOM 731 C CA . ALA A 1 93 ? -9.242 -6.542 -1.800 1.00 88.00 93 ALA A CA 1
ATOM 732 C C . ALA A 1 93 ? -10.331 -7.339 -2.546 1.00 88.00 93 ALA A C 1
ATOM 734 O O . ALA A 1 93 ? -10.177 -7.642 -3.730 1.00 88.00 93 ALA A O 1
ATOM 735 N N . ARG A 1 94 ? -11.407 -7.688 -1.831 1.00 72.38 94 ARG A N 1
ATOM 736 C CA . ARG A 1 94 ? -12.582 -8.395 -2.365 1.00 72.38 94 ARG A CA 1
ATOM 737 C C . ARG A 1 94 ? -13.649 -7.431 -2.859 1.00 72.38 94 ARG A C 1
ATOM 739 O O . ARG A 1 94 ? -13.745 -6.327 -2.270 1.00 72.38 94 ARG A O 1
#

Foldseek 3Di:
DPPVVCVVVVAQEAEAAPDDDDLDLVVLLVVVVVSVVVSVVVVRDYYAFDAPPHPVAATDAPQDDLVPDDDPRYDDDDNSVVVSCVSSVDDDDD

Mean predicted aligned error: 3.42 Å